Protein AF-A0A218QP02-F1 (afdb_monomer)

Mean predicted aligned error: 10.22 Å

Foldseek 3Di:
DDDDPDDDDDPVVVVCVVVVVVVVVVVVVVVVVVVVVVVVQVVQQVVFVVLCCVLPPPVRCVVQVKDWDTCDPVHVPWIWIWGDDPNKIKIKTWDQDPNAIWIWIDIDHDIDIGHSNCVVVVVVVVSVCVVCVVVVVPDDPPPDD

Secondary structure (DSSP, 8-state):
-----PPPP-HHHHHHHHHHHHHHHHHHHHHHHHHHHHHHHHHHHHHHHHHHHHHS-HHHHHHTT-EEEPSBTTBTT--EEEEEETTEEEEEEEEEETTEEEEEEEETTEEEEE-GGGHHHHHHHHHHHHHHTTGGG--------

pLDDT: mean 84.62, std 16.53, range [39.56, 97.56]

Solvent-accessible surface area (backbone atoms only — not comparable to full-atom values): 8578 Å² total; per-residue (Å²): 136,85,81,78,76,75,78,78,86,60,64,66,62,53,49,54,52,51,52,51,54,51,49,54,50,51,55,49,50,53,52,51,49,54,53,50,54,54,51,52,49,52,50,51,48,52,52,51,51,52,56,45,49,75,46,38,54,66,68,61,42,56,75,47,60,55,42,79,41,69,66,38,94,93,32,86,86,41,53,32,34,34,32,66,57,94,95,40,59,38,38,36,35,78,45,78,55,92,95,38,76,31,37,37,45,34,40,95,92,50,76,44,79,38,50,50,94,44,42,57,61,52,52,52,52,54,53,48,51,64,69,43,58,68,62,73,74,68,68,76,84,83,73,85,130

Structure (mmCIF, N/CA/C/O backbone):
data_AF-A0A218QP02-F1
#
_entry.id   AF-A0A218QP02-F1
#
loop_
_atom_site.group_PDB
_atom_site.id
_atom_site.type_symbol
_atom_site.label_atom_id
_atom_site.label_alt_id
_atom_site.label_comp_id
_atom_site.label_asym_id
_atom_site.label_entity_id
_atom_site.label_seq_id
_atom_site.pdbx_PDB_ins_code
_atom_site.Cartn_x
_atom_site.Cartn_y
_atom_site.Cartn_z
_atom_site.occupancy
_atom_site.B_iso_or_equiv
_atom_site.auth_seq_id
_atom_site.auth_comp_id
_atom_site.auth_asym_id
_atom_site.auth_atom_id
_atom_site.pdbx_PDB_model_num
ATOM 1 N N . MET A 1 1 ? 47.576 -3.850 -65.691 1.00 41.25 1 MET A N 1
ATOM 2 C CA . MET A 1 1 ? 46.697 -2.898 -64.986 1.00 41.25 1 MET A CA 1
ATOM 3 C C . MET A 1 1 ? 45.642 -3.748 -64.302 1.00 41.25 1 MET A C 1
ATOM 5 O O . MET A 1 1 ? 44.742 -4.227 -64.976 1.00 41.25 1 MET A O 1
ATOM 9 N N . GLU A 1 2 ? 45.851 -4.086 -63.030 1.00 40.03 2 GLU A N 1
ATOM 10 C CA . GLU A 1 2 ? 44.896 -4.898 -62.268 1.00 40.03 2 GLU A CA 1
ATOM 11 C C . GLU A 1 2 ? 43.783 -3.992 -61.751 1.00 40.03 2 GLU A C 1
ATOM 13 O O . GLU A 1 2 ? 44.035 -3.015 -61.048 1.00 40.03 2 GLU A O 1
ATOM 18 N N . ILE A 1 3 ? 42.549 -4.296 -62.147 1.00 48.09 3 ILE A N 1
ATOM 19 C CA . ILE A 1 3 ? 41.361 -3.659 -61.593 1.00 48.09 3 ILE A CA 1
ATOM 20 C C . ILE A 1 3 ? 41.069 -4.389 -60.284 1.00 48.09 3 ILE A C 1
ATOM 22 O O . ILE A 1 3 ? 40.616 -5.532 -60.289 1.00 48.09 3 ILE A O 1
ATOM 26 N N . VAL A 1 4 ? 41.364 -3.734 -59.163 1.00 49.28 4 VAL A N 1
ATOM 27 C CA . VAL A 1 4 ? 40.966 -4.207 -57.836 1.00 49.28 4 VAL 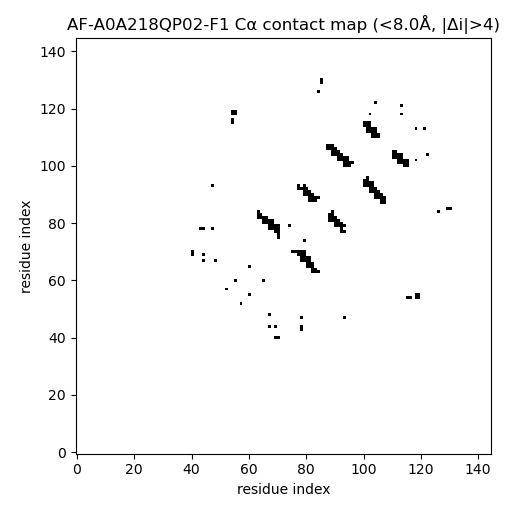A CA 1
ATOM 28 C C . VAL A 1 4 ? 39.447 -4.070 -57.749 1.00 49.28 4 VAL A C 1
ATOM 30 O O . VAL A 1 4 ? 38.916 -2.960 -57.727 1.00 49.28 4 VAL A O 1
ATOM 33 N N . ALA A 1 5 ? 38.736 -5.197 -57.746 1.00 48.94 5 ALA A N 1
ATOM 34 C CA .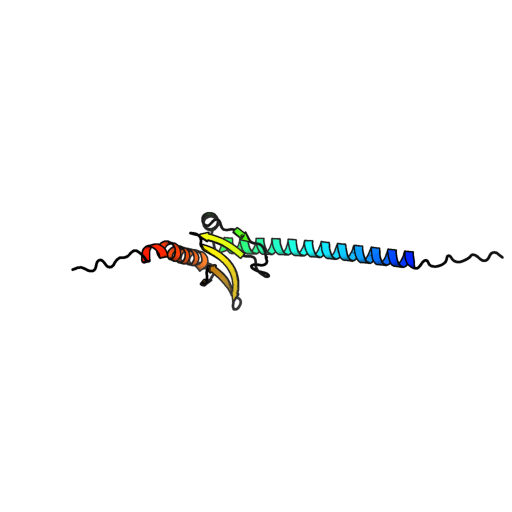 ALA A 1 5 ? 37.306 -5.209 -57.479 1.00 48.94 5 ALA A CA 1
ATOM 35 C C . ALA A 1 5 ? 37.079 -4.738 -56.035 1.00 48.94 5 ALA A C 1
ATOM 37 O O . ALA A 1 5 ? 37.437 -5.430 -55.082 1.00 48.94 5 ALA A O 1
ATOM 38 N N . TYR A 1 6 ? 36.508 -3.542 -55.873 1.00 55.09 6 TYR A N 1
ATOM 39 C CA . TYR A 1 6 ? 35.986 -3.086 -54.589 1.00 55.09 6 TYR A CA 1
ATOM 40 C C . TYR A 1 6 ? 34.942 -4.104 -54.125 1.00 55.09 6 TYR A C 1
ATOM 42 O O . TYR A 1 6 ? 33.960 -4.342 -54.829 1.00 55.09 6 TYR A O 1
ATOM 50 N N . GLY A 1 7 ? 35.197 -4.746 -52.982 1.00 60.78 7 GLY A N 1
ATOM 51 C CA . GLY A 1 7 ? 34.334 -5.785 -52.427 1.00 60.78 7 GLY A CA 1
ATOM 52 C C . GLY A 1 7 ? 32.873 -5.338 -52.413 1.00 60.78 7 GLY A C 1
ATOM 53 O O . GLY A 1 7 ? 32.547 -4.261 -51.916 1.00 60.78 7 GLY A O 1
ATOM 54 N N . SER A 1 8 ? 32.003 -6.155 -53.003 1.00 69.12 8 SER A N 1
ATOM 55 C CA . SER A 1 8 ? 30.567 -5.902 -53.081 1.00 69.12 8 SER A CA 1
ATOM 56 C C . SER A 1 8 ? 29.973 -5.743 -51.680 1.00 69.12 8 SER A C 1
ATOM 58 O O . SER A 1 8 ? 30.165 -6.610 -50.827 1.00 69.12 8 SER A O 1
ATOM 60 N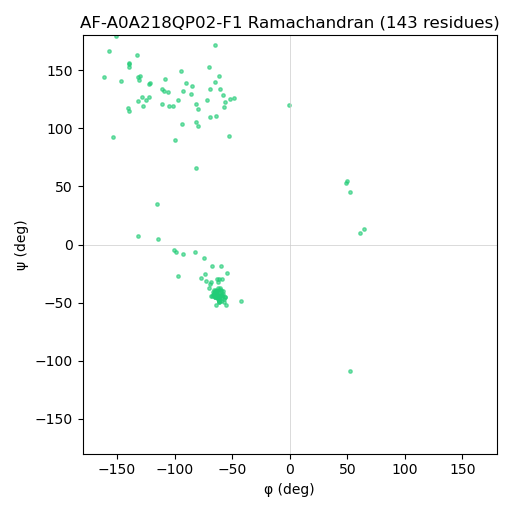 N . PHE A 1 9 ? 29.234 -4.656 -51.451 1.00 79.31 9 PHE A N 1
ATOM 61 C CA . PHE A 1 9 ? 28.468 -4.442 -50.223 1.00 79.31 9 PHE A CA 1
ATOM 62 C C . PHE A 1 9 ? 27.491 -5.606 -49.992 1.00 79.31 9 PHE A C 1
ATOM 64 O O . PHE A 1 9 ? 26.660 -5.897 -50.852 1.00 79.31 9 PHE A O 1
ATOM 71 N N . ASN A 1 10 ? 27.598 -6.271 -48.839 1.00 86.88 10 ASN A N 1
ATOM 72 C CA . ASN A 1 10 ? 26.706 -7.359 -48.449 1.00 86.88 10 ASN A CA 1
ATOM 73 C C . ASN A 1 10 ? 25.557 -6.797 -47.598 1.00 86.88 10 ASN A C 1
ATOM 75 O O . ASN A 1 10 ? 25.741 -6.467 -46.424 1.00 86.88 10 ASN A O 1
ATOM 79 N N . LEU A 1 11 ? 24.385 -6.672 -48.220 1.00 86.44 11 LEU A N 1
ATOM 80 C CA . LEU A 1 11 ? 23.183 -6.128 -47.595 1.00 86.44 11 LEU A CA 1
ATOM 81 C C . LEU A 1 11 ? 22.685 -6.997 -46.430 1.00 86.44 11 LEU A C 1
ATOM 83 O O . LEU A 1 11 ? 22.293 -6.444 -45.406 1.00 86.44 11 LEU A O 1
ATOM 87 N N . ASP A 1 12 ? 22.753 -8.323 -46.551 1.00 90.38 12 ASP A N 1
ATOM 88 C CA . ASP A 1 12 ? 22.261 -9.250 -45.524 1.00 90.38 12 ASP A CA 1
ATOM 89 C C . ASP A 1 12 ? 23.073 -9.117 -44.229 1.00 90.38 12 ASP A C 1
ATOM 91 O O . ASP A 1 12 ? 22.508 -8.938 -43.151 1.00 90.38 12 ASP A O 1
ATOM 95 N N . LEU A 1 13 ? 24.407 -9.051 -44.340 1.00 90.25 13 LEU A N 1
ATOM 96 C CA . LEU A 1 13 ? 25.282 -8.794 -43.189 1.00 90.25 13 LEU A CA 1
ATOM 97 C C . LEU A 1 13 ? 24.999 -7.434 -42.531 1.00 90.25 13 LEU A C 1
ATOM 99 O O . LEU A 1 13 ? 25.067 -7.312 -41.307 1.00 90.25 13 LEU A O 1
ATOM 103 N N . ALA A 1 14 ? 24.680 -6.405 -43.321 1.00 88.56 14 ALA A N 1
ATOM 104 C CA . ALA A 1 14 ? 24.342 -5.085 -42.793 1.00 88.56 14 ALA A CA 1
ATOM 105 C C . ALA A 1 14 ? 22.984 -5.078 -42.063 1.00 88.56 14 ALA A C 1
ATOM 107 O O . ALA A 1 14 ? 22.853 -4.417 -41.027 1.00 88.56 14 ALA A O 1
ATOM 108 N N . ILE A 1 15 ? 21.994 -5.822 -42.570 1.00 91.44 15 ILE A N 1
ATOM 109 C CA . ILE A 1 15 ? 20.683 -6.007 -41.932 1.00 91.44 15 ILE A CA 1
ATOM 110 C C . ILE A 1 15 ? 20.846 -6.742 -40.602 1.00 91.44 15 ILE A C 1
ATOM 112 O O . ILE A 1 15 ? 20.408 -6.220 -39.574 1.00 91.44 15 ILE A O 1
ATOM 116 N N . ASP A 1 16 ? 21.525 -7.890 -40.600 1.00 92.94 16 ASP A N 1
ATOM 117 C CA . ASP A 1 16 ? 21.742 -8.702 -39.399 1.00 92.94 16 ASP A CA 1
ATOM 118 C C . ASP A 1 16 ? 22.476 -7.912 -38.313 1.00 92.94 16 ASP A C 1
ATOM 120 O O . ASP A 1 16 ? 22.065 -7.898 -37.150 1.00 92.94 16 ASP A O 1
ATOM 124 N N . TYR A 1 17 ? 23.524 -7.180 -38.700 1.00 90.94 17 TYR A N 1
ATOM 125 C CA . TYR A 1 17 ? 24.267 -6.317 -37.786 1.00 90.94 17 TYR A CA 1
ATOM 126 C C . TYR A 1 17 ? 23.385 -5.206 -37.199 1.00 90.94 17 TYR A C 1
ATOM 128 O O . TYR A 1 17 ? 23.405 -4.952 -35.991 1.00 90.94 17 TYR A O 1
ATOM 136 N N . THR A 1 18 ? 22.581 -4.544 -38.033 1.00 92.00 18 THR A N 1
ATOM 137 C CA . THR A 1 18 ? 21.710 -3.445 -37.591 1.00 92.00 18 THR A CA 1
ATOM 138 C C . THR A 1 18 ? 20.605 -3.948 -36.664 1.00 92.00 18 THR A C 1
ATOM 140 O O . THR A 1 18 ? 20.366 -3.348 -35.613 1.00 92.00 18 THR A O 1
ATOM 143 N N . PHE A 1 19 ? 19.963 -5.067 -37.007 1.00 92.31 19 PHE A N 1
ATOM 144 C CA . PHE A 1 19 ? 18.926 -5.688 -36.188 1.00 92.31 19 PHE A CA 1
ATOM 145 C C . PHE A 1 19 ? 19.484 -6.215 -34.861 1.00 92.31 19 PHE A C 1
ATOM 147 O O . PHE A 1 19 ? 18.896 -5.960 -33.809 1.00 92.31 19 PHE A O 1
ATOM 154 N N . GLY A 1 20 ? 20.647 -6.876 -34.882 1.00 92.94 20 GLY A N 1
ATOM 155 C CA . GLY A 1 20 ? 21.337 -7.339 -33.677 1.00 92.94 20 GLY A CA 1
ATOM 156 C C . GLY A 1 20 ? 21.644 -6.193 -32.711 1.00 92.94 20 GLY A C 1
ATOM 157 O O . GLY A 1 20 ? 21.307 -6.273 -31.529 1.00 92.94 20 GLY A O 1
ATOM 158 N N . ASN A 1 21 ? 22.184 -5.084 -33.223 1.00 93.75 21 ASN A N 1
ATOM 159 C CA . ASN A 1 21 ? 22.449 -3.885 -32.425 1.00 93.75 21 ASN A CA 1
ATOM 160 C C . ASN A 1 21 ? 21.173 -3.240 -31.874 1.00 93.75 21 ASN A C 1
ATOM 162 O O . ASN A 1 21 ? 21.151 -2.789 -30.727 1.00 93.75 21 ASN A O 1
ATOM 166 N N . TRP A 1 22 ? 20.108 -3.163 -32.678 1.00 96.00 22 TRP A N 1
ATOM 167 C CA . TRP A 1 22 ? 18.822 -2.637 -32.220 1.00 96.00 22 TRP A CA 1
ATOM 168 C C . TRP A 1 22 ? 18.241 -3.495 -31.092 1.00 96.00 22 TRP A C 1
ATOM 170 O O . TRP A 1 22 ? 17.845 -2.951 -30.063 1.00 96.00 22 TRP A O 1
ATOM 180 N N . ARG A 1 23 ? 18.258 -4.824 -31.243 1.00 95.06 23 ARG A N 1
ATOM 181 C CA . ARG A 1 23 ? 17.748 -5.762 -30.238 1.00 95.06 23 ARG A CA 1
ATOM 182 C C . ARG A 1 23 ? 18.526 -5.668 -28.928 1.00 95.06 23 ARG A C 1
ATOM 184 O O . ARG A 1 23 ? 17.916 -5.525 -27.879 1.00 95.06 23 ARG A O 1
ATOM 191 N N . GLN A 1 24 ? 19.859 -5.637 -28.990 1.00 94.06 24 GLN A N 1
ATOM 192 C CA . GLN A 1 24 ? 20.696 -5.448 -27.799 1.00 94.06 24 GLN A CA 1
ATOM 193 C C . GLN A 1 24 ? 20.380 -4.138 -27.065 1.00 94.06 24 GLN A C 1
ATOM 195 O O . GLN A 1 24 ? 20.340 -4.106 -25.835 1.00 94.06 24 GLN A O 1
ATOM 200 N N . LYS A 1 25 ? 20.125 -3.049 -27.804 1.00 93.75 25 LYS A N 1
ATOM 201 C CA . LYS A 1 25 ? 19.693 -1.780 -27.202 1.00 93.75 25 LYS A CA 1
ATOM 202 C C . LYS A 1 25 ? 18.317 -1.899 -26.549 1.00 93.75 25 LYS A C 1
ATOM 204 O O . LYS A 1 25 ? 18.154 -1.387 -25.449 1.00 93.75 25 LYS A O 1
ATOM 209 N N . GLN A 1 26 ? 17.356 -2.565 -27.190 1.00 94.75 26 GLN A N 1
ATOM 210 C CA . GLN A 1 26 ? 16.024 -2.793 -26.615 1.00 94.75 26 GLN A CA 1
ATOM 211 C C . GLN A 1 26 ? 16.091 -3.614 -25.328 1.00 94.75 26 GLN A C 1
ATOM 213 O O . GLN A 1 26 ? 15.526 -3.202 -24.320 1.00 94.75 26 GLN A O 1
ATOM 218 N N . ASP A 1 27 ? 16.843 -4.715 -25.331 1.00 94.94 27 ASP A N 1
ATOM 219 C CA . ASP A 1 27 ? 17.012 -5.568 -24.153 1.00 94.94 27 ASP A CA 1
ATOM 220 C C . ASP A 1 27 ? 17.674 -4.792 -22.997 1.00 94.94 27 ASP A C 1
ATOM 222 O O . ASP A 1 27 ? 17.259 -4.904 -21.844 1.00 94.94 27 ASP A O 1
ATOM 226 N N . SER A 1 28 ? 18.659 -3.940 -23.305 1.00 95.00 28 SER A N 1
ATOM 227 C CA . SER A 1 28 ? 19.310 -3.060 -22.324 1.00 95.00 28 SER A CA 1
ATOM 228 C C . SER A 1 28 ? 18.359 -2.001 -21.752 1.00 95.00 28 SER A C 1
ATOM 230 O O . SER A 1 28 ? 18.330 -1.790 -20.540 1.00 95.00 28 SER A O 1
ATOM 232 N N . ILE A 1 29 ? 17.534 -1.370 -22.597 1.00 93.44 29 ILE A N 1
ATOM 233 C CA . ILE A 1 29 ? 16.510 -0.406 -22.160 1.00 93.44 29 ILE A CA 1
ATOM 234 C C . ILE A 1 29 ? 15.484 -1.094 -21.257 1.00 93.44 29 ILE A C 1
ATOM 236 O O . ILE A 1 29 ? 15.174 -0.571 -20.189 1.00 93.44 29 ILE A O 1
ATOM 240 N N . ALA A 1 30 ? 14.999 -2.273 -21.647 1.00 93.31 30 ALA A N 1
ATOM 241 C CA . ALA A 1 30 ? 14.047 -3.041 -20.852 1.00 93.31 30 ALA A CA 1
ATOM 242 C C . ALA A 1 30 ? 14.637 -3.427 -19.486 1.00 93.31 30 ALA A C 1
ATOM 244 O O . ALA A 1 30 ? 13.985 -3.257 -18.457 1.00 93.31 30 ALA A O 1
ATOM 245 N N . ALA A 1 31 ? 15.893 -3.880 -19.449 1.00 93.31 31 ALA A N 1
ATOM 246 C CA . ALA A 1 31 ? 16.582 -4.188 -18.198 1.00 93.31 31 ALA A CA 1
ATOM 247 C C . ALA A 1 31 ? 16.755 -2.945 -17.306 1.00 93.31 31 ALA A C 1
ATOM 249 O O . ALA A 1 31 ? 16.509 -3.015 -16.101 1.00 93.31 31 ALA A O 1
ATOM 250 N N . ALA A 1 32 ? 17.137 -1.803 -17.888 1.00 91.94 32 ALA A N 1
ATOM 251 C CA . ALA A 1 32 ? 17.273 -0.542 -17.163 1.00 91.94 32 ALA A CA 1
ATOM 252 C C . ALA A 1 32 ? 15.928 -0.052 -16.601 1.00 91.94 32 ALA A C 1
ATOM 254 O O . ALA A 1 32 ? 15.873 0.407 -15.461 1.00 91.94 32 ALA A O 1
ATOM 255 N N . GLN A 1 33 ? 14.844 -0.196 -17.367 1.00 88.81 33 GLN A N 1
ATOM 256 C CA . GLN A 1 33 ? 13.494 0.134 -16.919 1.00 88.81 33 GLN A CA 1
ATOM 257 C C . GLN A 1 33 ? 13.076 -0.728 -15.721 1.00 88.81 33 GLN A C 1
ATOM 259 O O . GLN A 1 33 ? 12.672 -0.184 -14.697 1.00 88.81 33 GLN A O 1
ATOM 264 N N . ILE A 1 34 ? 13.241 -2.053 -15.807 1.00 89.12 34 ILE A N 1
ATOM 265 C CA . ILE A 1 34 ? 12.910 -2.973 -14.707 1.00 89.12 34 ILE A CA 1
ATOM 266 C C . ILE A 1 34 ? 13.716 -2.627 -13.448 1.00 89.12 34 ILE A C 1
ATOM 268 O O . ILE A 1 34 ? 13.170 -2.606 -12.345 1.00 89.12 34 ILE A O 1
ATOM 272 N N . ALA A 1 35 ? 15.012 -2.333 -13.594 1.00 87.25 35 ALA A N 1
ATOM 273 C CA . ALA A 1 35 ? 15.857 -1.941 -12.469 1.00 87.25 35 ALA A CA 1
ATOM 274 C C . ALA A 1 35 ? 15.367 -0.638 -11.810 1.00 87.25 35 ALA A C 1
ATOM 276 O O . ALA A 1 35 ? 15.249 -0.577 -10.585 1.00 87.25 35 ALA A O 1
ATOM 277 N N . ALA A 1 36 ? 15.020 0.371 -12.615 1.00 85.19 36 ALA A N 1
ATOM 278 C CA . ALA A 1 36 ? 14.489 1.641 -12.126 1.00 85.19 36 ALA A CA 1
ATOM 279 C C . ALA A 1 36 ? 13.136 1.471 -11.410 1.00 85.19 36 ALA A C 1
ATOM 281 O O . ALA A 1 36 ? 12.929 2.041 -10.339 1.00 85.19 36 ALA A O 1
ATOM 282 N N . GLU A 1 37 ? 12.232 0.651 -11.950 1.00 85.81 37 GLU A N 1
ATOM 283 C CA . GLU A 1 37 ? 10.932 0.346 -11.335 1.00 85.81 37 GLU A CA 1
ATOM 284 C C . GLU A 1 37 ? 11.088 -0.376 -9.987 1.00 85.81 37 GLU A C 1
ATOM 286 O O . GLU A 1 37 ? 10.390 -0.062 -9.015 1.00 85.81 37 GLU A O 1
ATOM 291 N N . GLN A 1 38 ? 12.037 -1.313 -9.890 1.00 86.25 38 GLN A N 1
ATOM 292 C CA . GLN A 1 38 ? 12.348 -2.006 -8.638 1.00 86.25 38 GLN A CA 1
ATOM 293 C C . GLN A 1 38 ? 12.923 -1.059 -7.580 1.00 86.25 38 GLN A C 1
ATOM 295 O O . GLN A 1 38 ? 12.563 -1.159 -6.404 1.00 86.25 38 GLN A O 1
ATOM 300 N N . GLU A 1 39 ? 13.810 -0.146 -7.970 1.00 88.06 39 GLU A N 1
ATOM 301 C CA . GLU A 1 39 ? 14.398 0.835 -7.056 1.00 88.06 39 GLU A CA 1
ATOM 302 C C . GLU A 1 39 ? 13.361 1.855 -6.572 1.00 88.06 39 GLU A C 1
ATOM 304 O O . GLU A 1 39 ? 13.240 2.080 -5.365 1.00 88.06 39 GLU A O 1
ATOM 309 N N . ALA A 1 40 ? 12.529 2.375 -7.479 1.00 85.50 40 ALA A N 1
ATOM 310 C CA . ALA A 1 40 ? 11.408 3.246 -7.132 1.00 85.50 40 ALA A CA 1
ATOM 311 C C . ALA A 1 40 ? 10.431 2.555 -6.166 1.00 85.50 40 ALA A C 1
ATOM 313 O O . ALA A 1 40 ? 10.017 3.147 -5.169 1.00 85.50 40 ALA A O 1
ATOM 314 N N . SER A 1 41 ? 10.113 1.279 -6.404 1.00 85.75 41 SER A N 1
ATOM 315 C CA . SER A 1 41 ? 9.233 0.499 -5.525 1.00 85.75 41 SER A CA 1
ATOM 316 C C . SER A 1 41 ? 9.820 0.329 -4.124 1.00 85.75 41 SER A C 1
ATOM 318 O O . SER A 1 41 ? 9.122 0.545 -3.134 1.00 85.75 41 SER A O 1
ATOM 320 N N . LYS A 1 42 ? 11.114 -0.006 -4.012 1.00 88.38 42 LYS A N 1
ATOM 321 C CA . LYS A 1 42 ? 11.806 -0.099 -2.714 1.00 88.38 42 LYS A CA 1
ATOM 322 C C . LYS A 1 42 ? 11.775 1.229 -1.966 1.00 88.38 42 LYS A C 1
ATOM 324 O O . LYS A 1 42 ? 11.510 1.241 -0.765 1.00 88.38 42 LYS A O 1
ATOM 329 N N . TRP A 1 43 ? 12.020 2.331 -2.673 1.00 89.38 43 TRP A N 1
ATOM 330 C CA . TRP A 1 43 ? 11.988 3.668 -2.090 1.00 89.38 43 TRP A CA 1
ATOM 331 C C . TRP A 1 43 ? 10.593 4.019 -1.560 1.00 89.38 43 TRP A C 1
ATOM 333 O O . TRP A 1 43 ? 10.466 4.430 -0.408 1.00 89.38 43 TRP A O 1
ATOM 343 N N . LEU A 1 44 ? 9.542 3.764 -2.345 1.00 88.62 44 LEU A N 1
ATOM 344 C CA . LEU A 1 44 ? 8.157 4.012 -1.935 1.00 88.62 44 LEU A CA 1
ATOM 345 C C . LEU A 1 44 ? 7.741 3.164 -0.728 1.00 88.62 44 LEU A C 1
ATOM 347 O O . LEU A 1 44 ? 7.078 3.676 0.171 1.00 88.62 44 LEU A O 1
ATOM 351 N N . ILE A 1 45 ? 8.147 1.891 -0.674 1.00 90.62 45 ILE A N 1
ATOM 352 C CA . ILE A 1 45 ? 7.876 1.008 0.473 1.00 90.62 45 ILE A CA 1
ATOM 353 C C . ILE A 1 45 ? 8.593 1.518 1.724 1.00 90.62 45 ILE A C 1
ATOM 355 O O . ILE A 1 45 ? 7.992 1.594 2.792 1.00 90.62 45 ILE A O 1
ATOM 359 N N . SER A 1 46 ? 9.866 1.895 1.588 1.00 91.69 46 SER A N 1
ATOM 360 C CA . SER A 1 46 ? 10.665 2.437 2.689 1.00 91.69 46 SER A CA 1
ATOM 361 C C . SER A 1 46 ? 10.066 3.735 3.230 1.00 91.69 46 SER A C 1
ATOM 363 O O . SER A 1 46 ? 9.939 3.896 4.443 1.00 91.69 46 SER A O 1
ATOM 365 N N . GLN A 1 47 ? 9.667 4.648 2.341 1.00 91.44 47 GLN A N 1
ATOM 366 C CA . GLN A 1 47 ? 9.008 5.893 2.723 1.00 91.44 47 GLN A CA 1
ATOM 367 C C . GLN A 1 47 ? 7.686 5.617 3.447 1.00 91.44 47 GLN A C 1
ATOM 369 O O . GLN A 1 47 ? 7.458 6.146 4.532 1.00 91.44 47 GLN A O 1
ATOM 374 N N . PHE A 1 48 ? 6.837 4.762 2.872 1.00 92.94 48 PHE A N 1
ATOM 375 C CA . PHE A 1 48 ? 5.557 4.389 3.466 1.00 92.94 48 PHE A CA 1
ATOM 376 C C . PHE A 1 48 ? 5.730 3.808 4.875 1.00 92.94 48 PHE A C 1
ATOM 378 O O . PHE A 1 48 ? 5.015 4.203 5.792 1.00 92.94 48 PHE A O 1
ATOM 385 N N . GLN A 1 49 ? 6.694 2.901 5.060 1.00 93.62 49 GLN A N 1
ATOM 386 C CA . GLN A 1 49 ? 6.950 2.289 6.362 1.00 93.62 49 GLN A CA 1
ATOM 387 C C . GLN A 1 49 ? 7.452 3.308 7.390 1.00 93.62 49 GLN A C 1
ATOM 389 O O . GLN A 1 49 ? 7.043 3.242 8.544 1.00 93.62 49 GLN A O 1
ATOM 394 N N . SER A 1 50 ? 8.305 4.253 6.984 1.00 93.19 50 SER A N 1
ATOM 395 C CA . SER A 1 50 ? 8.768 5.328 7.871 1.00 93.19 50 SER A CA 1
ATOM 396 C C . SER A 1 50 ? 7.599 6.166 8.384 1.00 93.19 50 SER A C 1
ATOM 398 O O . SER A 1 50 ? 7.472 6.381 9.582 1.00 93.19 50 SER A O 1
ATOM 400 N N . GLU A 1 51 ? 6.711 6.593 7.490 1.00 92.50 51 GLU A N 1
ATOM 401 C CA . GLU A 1 51 ? 5.561 7.424 7.858 1.00 92.50 51 GLU A CA 1
ATOM 402 C C . GLU A 1 51 ? 4.531 6.647 8.685 1.00 92.50 51 GLU A C 1
ATOM 404 O O . GLU A 1 51 ? 3.889 7.203 9.577 1.00 92.50 51 GLU A O 1
ATOM 409 N N . LEU A 1 52 ? 4.369 5.349 8.415 1.00 94.50 52 LEU A N 1
ATOM 410 C CA . LEU A 1 52 ? 3.543 4.479 9.241 1.00 94.50 52 LEU A CA 1
ATOM 411 C C . LEU A 1 52 ? 4.120 4.345 10.655 1.00 94.50 52 LEU A C 1
ATOM 413 O O . LEU A 1 52 ? 3.363 4.441 11.617 1.00 94.50 52 LEU A O 1
ATOM 417 N N . ASP A 1 53 ? 5.437 4.164 10.781 1.00 94.81 53 ASP A N 1
ATOM 418 C CA . ASP A 1 53 ? 6.140 4.086 12.067 1.00 94.81 53 ASP A CA 1
ATOM 419 C C . ASP A 1 53 ? 6.008 5.390 12.879 1.00 94.81 53 ASP A C 1
ATOM 421 O O . ASP A 1 53 ? 5.922 5.330 14.108 1.00 94.81 53 ASP A O 1
ATOM 425 N N . ASP A 1 54 ? 5.925 6.546 12.211 1.00 93.12 54 ASP A N 1
ATOM 426 C CA . ASP A 1 54 ? 5.704 7.851 12.854 1.00 93.12 54 ASP A CA 1
ATOM 427 C C . ASP A 1 54 ? 4.291 7.981 13.455 1.00 93.12 54 ASP A C 1
ATOM 429 O O . ASP A 1 54 ? 4.096 8.643 14.477 1.00 93.12 54 ASP A O 1
ATOM 433 N N . CYS A 1 55 ? 3.292 7.348 12.833 1.00 92.50 55 CYS A N 1
ATOM 434 C CA . CYS A 1 55 ? 1.883 7.450 13.239 1.00 92.50 55 CYS A CA 1
ATOM 435 C C . CYS A 1 55 ? 1.429 6.288 14.134 1.00 92.50 55 CYS A C 1
ATOM 437 O O . CYS A 1 55 ? 0.462 6.401 14.894 1.00 92.50 55 CYS A O 1
ATOM 439 N N . LEU A 1 56 ? 2.077 5.134 13.992 1.00 94.69 56 LEU A N 1
ATOM 440 C CA . LEU A 1 56 ? 1.651 3.870 14.562 1.00 94.69 56 LEU A CA 1
ATOM 441 C C . LEU A 1 56 ? 2.868 3.116 15.081 1.00 94.69 56 LEU A C 1
ATOM 443 O O . LEU A 1 56 ? 3.719 2.670 14.319 1.00 94.69 56 LEU A O 1
ATOM 447 N N . ASP A 1 57 ? 2.940 2.922 16.393 1.00 93.88 57 ASP A N 1
ATOM 448 C CA . ASP A 1 57 ? 4.087 2.258 16.998 1.00 93.88 57 ASP A CA 1
ATOM 449 C C . ASP A 1 57 ? 4.263 0.815 16.487 1.00 93.88 57 ASP A C 1
ATOM 451 O O . ASP A 1 57 ? 3.299 0.079 16.248 1.00 93.88 57 ASP A O 1
ATOM 455 N N . ARG A 1 58 ? 5.523 0.382 16.349 1.00 93.75 58 ARG A N 1
ATOM 456 C CA . ARG A 1 58 ? 5.855 -0.949 15.812 1.00 93.75 58 ARG A CA 1
ATOM 457 C C . ARG A 1 58 ? 5.260 -2.102 16.617 1.00 93.75 58 ARG A C 1
ATOM 459 O O . ARG A 1 58 ? 4.984 -3.156 16.044 1.00 93.75 58 ARG A O 1
ATOM 466 N N . GLN A 1 59 ? 5.059 -1.935 17.927 1.00 95.81 59 GLN A N 1
ATOM 467 C CA . GLN A 1 59 ? 4.445 -2.976 18.755 1.00 95.81 59 GLN A CA 1
ATOM 468 C C . GLN A 1 59 ? 2.986 -3.191 18.347 1.00 95.81 59 GLN A C 1
ATOM 470 O O . GLN A 1 59 ? 2.559 -4.331 18.180 1.00 95.81 59 GLN A O 1
ATOM 475 N N . PHE A 1 60 ? 2.243 -2.109 18.115 1.00 96.44 60 PHE A N 1
ATOM 476 C CA . PHE A 1 60 ? 0.872 -2.161 17.628 1.00 96.44 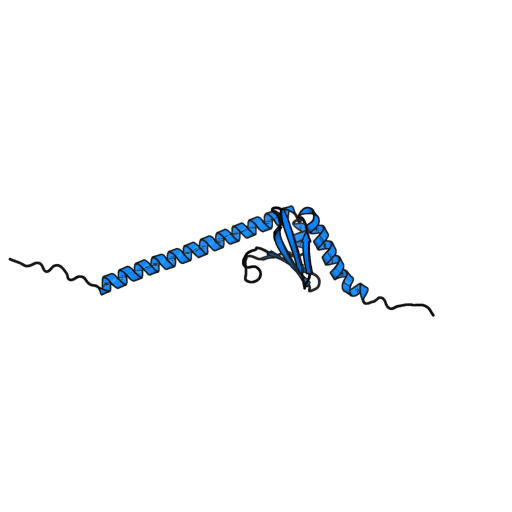60 PHE A CA 1
ATOM 477 C C . PHE A 1 60 ? 0.775 -2.739 16.212 1.00 96.44 60 PHE A C 1
ATOM 479 O O . PHE A 1 60 ? -0.048 -3.622 15.974 1.00 96.44 60 PHE A O 1
ATOM 486 N N . GLN A 1 61 ? 1.649 -2.312 15.293 1.00 96.38 61 GLN A N 1
ATOM 487 C CA . GLN A 1 61 ? 1.728 -2.897 13.947 1.00 96.38 61 GLN A CA 1
ATOM 488 C C . GLN A 1 61 ? 1.970 -4.417 14.002 1.00 96.38 61 GLN A C 1
ATOM 490 O O . GLN A 1 61 ? 1.283 -5.188 13.331 1.00 96.38 61 GLN A O 1
ATOM 495 N N . THR A 1 62 ? 2.899 -4.855 14.860 1.00 96.19 62 THR A N 1
ATOM 496 C CA . THR A 1 62 ? 3.215 -6.279 15.068 1.00 96.19 62 THR A CA 1
ATOM 497 C C . THR A 1 62 ? 2.027 -7.038 15.659 1.00 96.19 62 THR A C 1
ATOM 499 O O . THR A 1 62 ? 1.724 -8.142 15.217 1.00 96.19 62 THR A O 1
ATOM 502 N N . ALA A 1 63 ? 1.316 -6.448 16.626 1.00 96.31 63 ALA A N 1
ATOM 503 C CA . ALA A 1 63 ? 0.144 -7.064 17.249 1.00 96.31 63 ALA A CA 1
ATOM 504 C C . ALA A 1 63 ? -1.011 -7.289 16.259 1.00 96.31 63 ALA A C 1
ATOM 506 O O . ALA A 1 63 ? -1.784 -8.231 16.424 1.00 96.31 63 ALA A O 1
ATOM 507 N N . LEU A 1 64 ? -1.117 -6.448 15.227 1.00 95.94 64 LEU A N 1
ATOM 508 C CA . LEU A 1 64 ? -2.065 -6.626 14.127 1.00 95.94 64 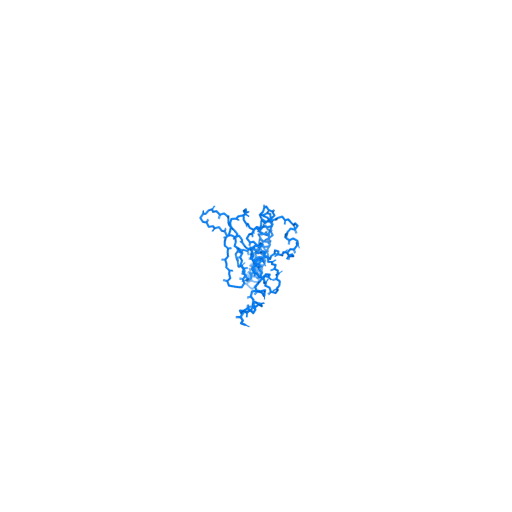LEU A CA 1
ATOM 509 C C . LEU A 1 64 ? -1.568 -7.590 13.045 1.00 95.94 64 LEU A C 1
ATOM 511 O O . LEU A 1 64 ? -2.332 -7.897 12.137 1.00 95.94 64 LEU A O 1
ATOM 515 N N . ASN A 1 65 ? -0.320 -8.065 13.119 1.00 96.00 65 ASN A N 1
ATOM 516 C CA . ASN A 1 65 ? 0.342 -8.782 12.028 1.00 96.00 65 ASN A CA 1
ATOM 517 C C . ASN A 1 65 ? 0.270 -7.990 10.708 1.00 96.00 65 ASN A C 1
ATOM 519 O O . ASN A 1 65 ? -0.088 -8.521 9.656 1.00 96.00 65 ASN A O 1
ATOM 523 N N . MET A 1 66 ? 0.546 -6.685 10.793 1.00 95.69 66 MET A N 1
ATOM 524 C CA . MET A 1 66 ? 0.439 -5.782 9.656 1.00 95.69 66 MET A CA 1
ATOM 525 C C . MET A 1 66 ? 1.526 -6.069 8.620 1.00 95.69 66 MET A C 1
ATOM 527 O O . MET A 1 66 ? 2.701 -6.219 8.951 1.00 95.69 66 MET A O 1
ATOM 531 N N . GLN A 1 67 ? 1.122 -6.126 7.356 1.00 93.12 67 GLN A N 1
ATOM 532 C CA . GLN A 1 67 ? 1.998 -6.421 6.232 1.00 93.12 67 GLN A CA 1
ATOM 533 C C . GLN A 1 67 ? 1.908 -5.318 5.184 1.00 93.12 67 GLN A C 1
ATOM 535 O O . GLN A 1 67 ? 0.831 -5.022 4.659 1.00 93.12 67 GLN A O 1
ATOM 540 N N . THR A 1 68 ? 3.060 -4.748 4.849 1.00 90.75 68 THR A N 1
ATOM 541 C CA . THR A 1 68 ? 3.194 -3.766 3.774 1.00 90.75 68 THR A CA 1
ATOM 542 C C . THR A 1 68 ? 3.245 -4.488 2.434 1.00 90.75 68 THR A C 1
ATOM 544 O O . THR A 1 68 ? 4.155 -5.271 2.163 1.00 90.75 68 THR A O 1
ATOM 547 N N . LEU A 1 69 ? 2.245 -4.232 1.601 1.00 86.12 69 LEU A N 1
ATOM 548 C CA . LEU A 1 69 ? 2.148 -4.736 0.244 1.00 86.12 69 LEU A CA 1
ATOM 549 C C . LEU A 1 69 ? 2.745 -3.713 -0.727 1.00 86.12 69 LEU A C 1
ATOM 551 O O . LEU A 1 69 ? 2.410 -2.523 -0.654 1.00 86.12 69 LEU A O 1
ATOM 555 N N . PRO A 1 70 ? 3.606 -4.161 -1.654 1.00 77.25 70 PRO A N 1
ATOM 556 C CA . PRO A 1 70 ? 4.108 -3.308 -2.717 1.00 77.25 70 PRO A CA 1
ATOM 557 C C . PRO A 1 70 ? 2.970 -2.871 -3.648 1.00 77.25 70 PRO A C 1
ATOM 559 O O . PRO A 1 70 ? 1.849 -3.387 -3.598 1.00 77.25 70 PRO A O 1
ATOM 562 N N . ILE A 1 71 ? 3.298 -1.942 -4.546 1.00 75.31 71 ILE A N 1
ATOM 563 C CA . ILE A 1 71 ? 2.437 -1.585 -5.676 1.00 75.31 71 ILE A CA 1
ATOM 564 C C . ILE A 1 71 ? 2.064 -2.874 -6.426 1.00 75.31 71 ILE A C 1
ATOM 566 O O . ILE A 1 71 ? 2.936 -3.659 -6.798 1.00 75.31 71 ILE A O 1
ATOM 570 N N . SER A 1 72 ? 0.765 -3.114 -6.592 1.00 68.19 72 SER A N 1
ATOM 571 C CA . SER A 1 72 ? 0.202 -4.313 -7.230 1.00 68.19 72 SER A CA 1
ATOM 572 C C . SER A 1 72 ? -1.138 -3.979 -7.889 1.00 68.19 72 SER A C 1
ATOM 574 O O . SER A 1 72 ? -1.618 -2.853 -7.767 1.00 68.19 72 SER A O 1
ATOM 576 N N . ASP A 1 73 ? -1.783 -4.952 -8.536 1.00 55.47 73 ASP A N 1
ATOM 577 C CA . ASP A 1 73 ? -3.097 -4.772 -9.177 1.00 55.47 73 ASP A CA 1
ATOM 578 C C . ASP A 1 73 ? -4.181 -4.224 -8.225 1.00 55.47 73 ASP A C 1
ATOM 580 O O . ASP A 1 73 ? -5.132 -3.579 -8.664 1.00 55.47 73 ASP A O 1
ATOM 584 N N . LEU A 1 74 ? -4.029 -4.431 -6.909 1.00 55.2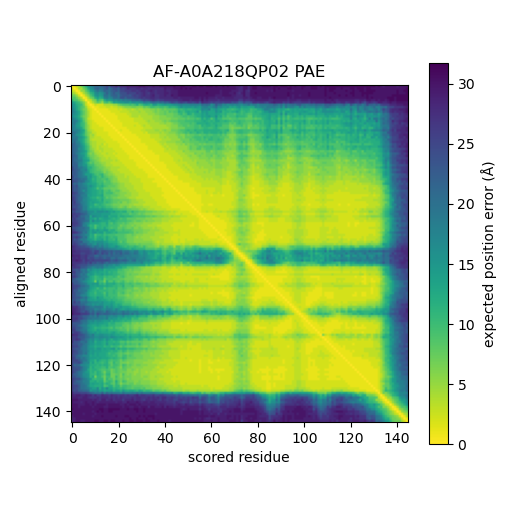8 74 LEU A N 1
ATOM 585 C CA . LEU A 1 74 ? -4.932 -3.898 -5.881 1.00 55.28 74 LEU A CA 1
ATOM 586 C C . LEU A 1 74 ? -4.760 -2.387 -5.649 1.00 55.28 74 LEU A C 1
ATOM 588 O O . LEU A 1 74 ? -5.697 -1.720 -5.208 1.00 55.28 74 LEU A O 1
ATOM 592 N N . SER A 1 75 ? -3.576 -1.839 -5.937 1.00 57.59 75 SER A N 1
ATOM 593 C CA . SER A 1 75 ? -3.306 -0.403 -5.911 1.00 57.59 75 SER A CA 1
ATOM 594 C C . SER A 1 75 ? -2.164 -0.052 -6.862 1.00 57.59 75 SER A C 1
ATOM 596 O O . SER A 1 75 ? -0.987 -0.067 -6.500 1.00 57.59 75 SER A O 1
ATOM 598 N N . VAL A 1 76 ? -2.539 0.303 -8.091 1.00 57.97 76 VAL A N 1
ATOM 599 C CA . VAL A 1 76 ? -1.626 0.610 -9.207 1.00 57.97 76 VAL A CA 1
ATOM 600 C C . VAL A 1 76 ? -0.689 1.790 -8.899 1.00 57.97 76 VAL A C 1
ATOM 602 O O . VAL A 1 76 ? 0.353 1.938 -9.530 1.00 57.97 76 VAL A O 1
ATOM 605 N N . PHE A 1 77 ? -1.023 2.621 -7.906 1.00 66.69 77 PHE A N 1
ATOM 606 C CA . PHE A 1 77 ? -0.297 3.860 -7.611 1.00 66.69 77 PHE A CA 1
ATOM 607 C C . PHE A 1 77 ? 0.054 4.059 -6.134 1.00 66.69 77 PHE A C 1
ATOM 609 O O . PHE A 1 77 ? 0.518 5.140 -5.768 1.00 66.69 77 PHE A O 1
ATOM 616 N N . SER A 1 78 ? -0.167 3.074 -5.257 1.00 75.69 78 SER A N 1
ATOM 617 C CA . SER A 1 78 ? 0.186 3.244 -3.846 1.00 75.69 78 SER A CA 1
ATOM 618 C C . SER A 1 78 ? 0.651 1.959 -3.184 1.00 75.69 78 SER A C 1
ATOM 620 O O . SER A 1 78 ? 0.060 0.898 -3.356 1.00 75.69 78 SER A O 1
ATOM 622 N N . VAL A 1 79 ? 1.668 2.095 -2.337 1.00 87.31 79 VAL A N 1
ATOM 623 C CA . VAL A 1 79 ? 1.970 1.109 -1.298 1.00 87.31 79 VAL A CA 1
ATOM 624 C C . VAL A 1 79 ? 0.808 1.100 -0.306 1.00 87.31 79 VAL A C 1
ATOM 626 O O . VAL A 1 79 ? 0.236 2.154 -0.002 1.00 87.31 79 VAL A O 1
ATOM 629 N N . VAL A 1 80 ? 0.426 -0.085 0.160 1.00 91.31 80 VAL A N 1
ATOM 630 C CA . VAL A 1 80 ? -0.652 -0.256 1.138 1.00 91.31 80 VAL A CA 1
ATOM 631 C C . VAL A 1 80 ? -0.181 -1.174 2.253 1.00 91.31 80 VAL A C 1
ATOM 633 O O . VAL A 1 80 ? 0.541 -2.131 2.004 1.00 91.31 80 VAL A O 1
ATOM 636 N N . ALA A 1 81 ? -0.605 -0.921 3.481 1.00 93.44 81 ALA A N 1
ATOM 637 C CA . ALA A 1 81 ? -0.522 -1.911 4.543 1.00 93.44 81 ALA A CA 1
ATOM 638 C C . ALA A 1 81 ? -1.844 -2.669 4.621 1.00 93.44 81 ALA A C 1
ATOM 640 O O . ALA A 1 81 ? -2.905 -2.115 4.339 1.00 93.44 81 ALA A O 1
ATOM 641 N N . HIS A 1 82 ? -1.794 -3.932 5.018 1.00 94.19 82 HIS A N 1
ATOM 642 C CA . HIS A 1 82 ? -2.991 -4.714 5.280 1.00 94.19 82 HIS A CA 1
ATOM 643 C C . HIS A 1 82 ? -2.818 -5.585 6.517 1.00 94.19 82 HIS A C 1
ATOM 645 O O . HIS A 1 82 ? -1.698 -5.893 6.926 1.00 94.19 82 HIS A O 1
ATOM 651 N N . PHE A 1 83 ? -3.940 -5.948 7.122 1.00 96.25 83 PHE A N 1
ATOM 652 C CA . PHE A 1 83 ? -4.005 -6.886 8.234 1.00 96.25 83 PHE A CA 1
ATOM 653 C C . PHE A 1 83 ? -5.404 -7.499 8.314 1.00 96.25 83 PHE A C 1
ATOM 655 O O . PHE A 1 83 ? -6.346 -7.004 7.693 1.00 96.25 83 PHE A O 1
ATOM 662 N N . GLU A 1 84 ? -5.553 -8.563 9.096 1.00 96.44 84 GLU A N 1
ATOM 663 C CA . GLU A 1 84 ? -6.828 -9.256 9.270 1.00 96.44 84 GLU A CA 1
ATOM 664 C C . GLU A 1 84 ? -7.253 -9.267 10.740 1.00 96.44 84 GLU A C 1
ATOM 666 O O . GLU A 1 84 ? -6.444 -9.485 11.644 1.00 96.44 84 GLU A O 1
ATOM 671 N N . TYR A 1 85 ? -8.544 -9.050 10.990 1.00 96.06 85 TYR A N 1
ATOM 672 C CA . TYR A 1 85 ? -9.135 -9.188 12.314 1.00 96.06 85 TYR A CA 1
ATOM 673 C C . TYR A 1 85 ? -10.522 -9.825 12.234 1.00 96.06 85 TYR A C 1
ATOM 675 O O . TYR A 1 85 ? -11.446 -9.234 11.679 1.00 96.06 85 TYR A O 1
ATOM 683 N N . LYS A 1 86 ? -10.686 -11.008 12.847 1.00 93.25 86 LYS A N 1
ATOM 684 C CA . LYS A 1 86 ? -11.943 -11.784 12.850 1.00 93.25 86 LYS A CA 1
ATOM 685 C C . LYS A 1 86 ? -12.534 -11.961 11.438 1.00 93.25 86 LYS A C 1
ATOM 687 O O . LYS A 1 86 ? -13.686 -11.589 11.216 1.00 93.25 86 LYS A O 1
ATOM 692 N N . ASP A 1 87 ? -11.735 -12.488 10.511 1.00 91.75 87 ASP A N 1
ATOM 693 C CA . ASP A 1 87 ? -12.115 -12.744 9.112 1.00 91.75 87 ASP A CA 1
ATOM 694 C C . ASP A 1 87 ? -12.431 -11.474 8.293 1.00 91.75 87 ASP A C 1
ATOM 696 O O . ASP A 1 87 ? -13.003 -11.542 7.204 1.00 91.75 87 ASP A O 1
ATOM 700 N N . VAL A 1 88 ? -12.076 -10.290 8.809 1.00 93.56 88 VAL A N 1
ATOM 701 C CA . VAL A 1 88 ? -12.214 -9.015 8.098 1.00 93.56 88 VAL A CA 1
ATOM 702 C C . VAL A 1 88 ? -10.839 -8.477 7.746 1.00 93.56 88 VAL A C 1
ATOM 704 O O . VAL A 1 88 ? -10.019 -8.210 8.625 1.00 93.56 88 VAL A O 1
ATOM 707 N N . ILE A 1 89 ? -10.620 -8.285 6.448 1.00 94.50 89 ILE A N 1
ATOM 708 C CA . ILE A 1 89 ? -9.391 -7.713 5.907 1.00 94.50 89 ILE A CA 1
ATOM 709 C C . ILE A 1 89 ? -9.498 -6.190 5.920 1.00 94.50 89 ILE A C 1
ATOM 711 O O . ILE A 1 89 ? -10.465 -5.608 5.418 1.00 94.50 89 ILE A O 1
ATOM 715 N N . PHE A 1 90 ? -8.472 -5.565 6.478 1.00 96.06 90 PHE A N 1
ATOM 716 C CA . PHE A 1 90 ? -8.273 -4.129 6.500 1.00 96.06 90 PHE A CA 1
ATOM 717 C C . PHE A 1 90 ? -7.134 -3.742 5.573 1.00 96.06 90 PHE A C 1
ATOM 719 O O . PHE A 1 90 ? -6.101 -4.408 5.539 1.00 96.06 90 PHE A O 1
ATOM 726 N N . TYR A 1 91 ? -7.303 -2.613 4.897 1.00 94.56 91 TYR A N 1
ATOM 727 C CA . TYR A 1 91 ? -6.275 -1.958 4.107 1.00 94.56 91 TYR A CA 1
ATOM 728 C C . TYR A 1 91 ? -6.067 -0.540 4.612 1.00 94.56 91 TYR A C 1
ATOM 730 O O . TYR A 1 91 ? -7.021 0.186 4.897 1.00 94.56 91 TYR A O 1
ATOM 738 N N . LEU A 1 92 ? -4.807 -0.148 4.684 1.00 94.25 92 LEU A N 1
ATOM 739 C CA . LEU A 1 92 ? -4.360 1.163 5.093 1.00 94.25 92 LEU A CA 1
ATOM 740 C C . LEU A 1 92 ? -3.521 1.759 3.967 1.00 94.25 92 LEU A C 1
ATOM 742 O O . LEU A 1 92 ? -2.556 1.148 3.506 1.00 94.25 92 LEU A O 1
ATOM 746 N N . ARG A 1 93 ? -3.875 2.964 3.531 1.00 92.19 93 ARG A N 1
ATOM 747 C CA . ARG A 1 93 ? -3.103 3.693 2.525 1.00 92.19 93 ARG A CA 1
ATOM 748 C C . ARG A 1 93 ? -3.013 5.166 2.859 1.00 92.19 93 ARG A C 1
ATOM 750 O O . ARG A 1 93 ? -3.881 5.728 3.521 1.00 92.19 93 ARG A O 1
ATOM 757 N N . ARG A 1 94 ? -1.968 5.790 2.340 1.00 90.50 94 ARG A N 1
ATOM 758 C CA . ARG A 1 94 ? -1.752 7.226 2.432 1.00 90.50 94 ARG A CA 1
ATOM 759 C C . ARG A 1 94 ? -2.496 7.935 1.309 1.00 90.50 94 ARG A C 1
ATOM 761 O O . ARG A 1 94 ? -2.434 7.498 0.160 1.00 90.50 94 ARG A O 1
ATOM 768 N N . ILE A 1 95 ? -3.155 9.038 1.632 1.00 89.62 95 ILE A N 1
ATOM 769 C CA . ILE A 1 95 ? -3.812 9.909 0.659 1.00 89.62 95 ILE A CA 1
ATOM 770 C C . ILE A 1 95 ? -3.384 11.359 0.896 1.00 89.62 95 ILE A C 1
ATOM 772 O O . ILE A 1 95 ? -3.191 11.780 2.033 1.00 89.62 95 ILE A O 1
ATOM 776 N N . ASN A 1 96 ? -3.249 12.122 -0.186 1.00 86.62 96 ASN A N 1
ATOM 777 C CA . ASN A 1 96 ? -3.057 13.567 -0.119 1.00 86.62 96 ASN A CA 1
ATOM 778 C C . ASN A 1 96 ? -4.390 14.236 -0.423 1.00 86.62 96 ASN A C 1
ATOM 780 O O . ASN A 1 96 ? -4.938 14.055 -1.512 1.00 86.62 96 ASN A O 1
ATOM 784 N N . PHE A 1 97 ? -4.902 15.007 0.529 1.00 79.81 97 PHE A N 1
ATOM 785 C CA . PHE A 1 97 ? -6.115 15.790 0.345 1.00 79.81 97 PHE A CA 1
ATOM 786 C C . PHE A 1 97 ? -5.830 17.237 0.728 1.00 79.81 97 PHE A C 1
ATOM 788 O O . PHE A 1 97 ? -5.453 17.506 1.867 1.00 79.81 97 PHE A O 1
ATOM 795 N N . SER A 1 98 ? -5.989 18.159 -0.227 1.00 81.38 98 SER A N 1
ATOM 796 C CA . SER A 1 98 ? -5.761 19.598 -0.020 1.00 81.38 98 SER A CA 1
ATOM 797 C C . SER A 1 98 ? -4.417 19.893 0.665 1.00 81.38 98 SER A C 1
ATOM 799 O O . SER A 1 98 ? -4.375 20.512 1.726 1.00 81.38 98 SER A O 1
ATOM 801 N N . ASP A 1 99 ? -3.331 19.361 0.096 1.00 82.94 99 ASP A N 1
ATOM 802 C CA . ASP A 1 99 ? -1.945 19.508 0.576 1.00 82.94 99 ASP A CA 1
ATOM 803 C C . ASP A 1 99 ? -1.655 18.955 1.983 1.00 82.94 99 ASP A C 1
ATOM 805 O O . ASP A 1 99 ? -0.569 19.155 2.525 1.00 82.94 99 ASP A O 1
ATOM 809 N N . THR A 1 100 ? -2.595 18.211 2.571 1.00 86.69 100 THR A N 1
ATOM 810 C CA . THR A 1 100 ? -2.417 17.551 3.868 1.00 86.69 100 THR A CA 1
ATOM 811 C C . THR A 1 100 ? -2.308 16.041 3.686 1.00 86.69 100 THR A C 1
ATOM 813 O O . THR A 1 100 ? -3.134 15.423 3.005 1.00 86.69 100 THR A O 1
ATOM 816 N N . LEU A 1 101 ? -1.298 15.445 4.324 1.00 87.81 101 LEU A N 1
ATOM 817 C CA . LEU A 1 101 ? -1.126 13.997 4.389 1.00 87.81 101 LEU A CA 1
ATOM 818 C C . LEU A 1 101 ? -2.184 13.389 5.316 1.00 87.81 101 LEU A C 1
ATOM 820 O O . LEU A 1 101 ? -2.282 13.768 6.482 1.00 87.81 101 LEU A O 1
ATOM 824 N N . GLN A 1 102 ? -2.963 12.438 4.814 1.00 93.31 102 GLN A N 1
ATOM 825 C CA . GLN A 1 102 ? -3.987 11.729 5.580 1.00 93.31 102 GLN A CA 1
ATOM 826 C C . GLN A 1 102 ? -3.875 10.222 5.357 1.00 93.31 102 GLN A C 1
ATOM 828 O O . GLN A 1 102 ? -3.261 9.750 4.396 1.00 93.31 102 GLN A O 1
ATOM 833 N N . TRP A 1 103 ? -4.500 9.459 6.247 1.00 94.50 103 TRP A N 1
ATOM 834 C CA . TRP A 1 103 ? -4.578 8.009 6.153 1.00 94.50 103 TRP A CA 1
ATOM 835 C C . TRP A 1 103 ? -6.005 7.579 5.850 1.00 94.50 103 TRP A C 1
ATOM 837 O O . TRP A 1 103 ? -6.955 8.043 6.478 1.00 94.50 103 TRP A O 1
ATOM 847 N N . GLU A 1 104 ? -6.150 6.671 4.892 1.00 94.56 104 GLU A N 1
ATOM 848 C CA . GLU A 1 104 ? -7.403 5.990 4.609 1.00 94.56 104 GLU A CA 1
ATOM 849 C C . GLU A 1 104 ? -7.330 4.559 5.142 1.00 94.56 104 GLU A C 1
ATOM 851 O O . GLU A 1 104 ? -6.504 3.760 4.696 1.00 94.56 104 GLU A O 1
ATOM 856 N N . LEU A 1 105 ? -8.226 4.239 6.072 1.00 96.06 105 LEU A N 1
ATOM 857 C CA . LEU A 1 105 ? -8.515 2.886 6.521 1.00 96.06 105 LEU A CA 1
ATOM 858 C C . LEU A 1 105 ? -9.749 2.378 5.771 1.00 96.06 105 LEU A C 1
ATOM 860 O O . LEU A 1 105 ? -10.815 2.995 5.817 1.00 96.06 105 LEU A O 1
ATOM 864 N N . SER A 1 106 ? -9.627 1.237 5.103 1.00 94.69 106 SER A N 1
ATOM 865 C CA . SER A 1 106 ? -10.725 0.621 4.361 1.00 94.69 106 SER A CA 1
ATOM 866 C C . SER A 1 106 ? -10.880 -0.853 4.706 1.00 94.69 106 SER A C 1
ATOM 868 O O . SER A 1 106 ? -9.904 -1.562 4.935 1.00 94.69 106 SER A O 1
ATOM 870 N N . TYR A 1 107 ? -12.125 -1.309 4.789 1.00 94.38 107 TYR A N 1
ATOM 871 C CA . TYR A 1 107 ? -12.476 -2.707 5.036 1.00 94.38 107 TYR A CA 1
ATOM 872 C C . TYR A 1 107 ? -13.928 -2.930 4.619 1.00 94.38 107 TYR A C 1
ATOM 874 O O . TYR A 1 107 ? -14.776 -2.061 4.834 1.00 94.38 107 TYR A O 1
ATOM 882 N N . THR A 1 108 ? -14.263 -4.098 4.066 1.00 89.50 108 THR A N 1
ATOM 883 C CA . THR A 1 108 ? -15.614 -4.397 3.541 1.00 89.50 108 THR A CA 1
ATOM 884 C C . THR A 1 108 ? -16.108 -3.319 2.555 1.00 89.50 108 THR A C 1
ATOM 886 O O . THR A 1 108 ? -15.575 -3.212 1.455 1.00 89.50 108 THR A O 1
ATOM 889 N N . SER A 1 109 ? -17.086 -2.494 2.942 1.00 88.94 109 SER A N 1
ATOM 890 C CA . SER A 1 109 ? -17.588 -1.342 2.175 1.00 88.94 109 SER A CA 1
ATOM 891 C C . SER A 1 109 ? -17.310 0.006 2.851 1.00 88.94 109 SER A C 1
ATOM 893 O O . SER A 1 109 ? -17.746 1.043 2.357 1.00 88.94 109 SER A O 1
ATOM 895 N N . ASN A 1 110 ? -16.590 0.008 3.974 1.00 91.75 110 ASN A N 1
ATOM 896 C CA . ASN A 1 110 ? -16.258 1.214 4.721 1.00 91.75 110 ASN A CA 1
ATOM 897 C C . ASN A 1 110 ? -14.939 1.807 4.227 1.00 91.75 110 ASN A C 1
ATOM 899 O O . ASN A 1 110 ? -13.963 1.090 3.995 1.00 91.75 110 ASN A O 1
ATOM 903 N N . ARG A 1 111 ? -14.912 3.135 4.112 1.00 94.44 111 ARG A N 1
ATOM 904 C CA . ARG A 1 111 ? -13.708 3.936 3.880 1.00 94.44 111 ARG A CA 1
ATOM 905 C C . ARG A 1 111 ? -13.706 5.079 4.870 1.00 94.44 111 ARG A C 1
ATOM 907 O O . ARG A 1 111 ? -14.677 5.828 4.948 1.00 94.44 111 ARG A O 1
ATOM 914 N N . ILE A 1 112 ? -12.639 5.176 5.642 1.00 95.56 112 ILE A N 1
ATOM 915 C CA . ILE A 1 112 ? -12.522 6.130 6.732 1.00 95.56 112 ILE A CA 1
ATOM 916 C C . ILE A 1 112 ? -11.223 6.880 6.538 1.00 95.56 112 ILE A C 1
ATOM 918 O O . ILE A 1 112 ? -10.170 6.268 6.400 1.00 95.56 112 ILE A O 1
ATOM 922 N N . ILE A 1 113 ? -11.318 8.201 6.534 1.00 95.00 113 ILE A N 1
ATOM 923 C CA . ILE A 1 113 ? -10.174 9.090 6.396 1.00 95.00 113 ILE A CA 1
ATOM 924 C C . ILE A 1 113 ? -9.890 9.697 7.765 1.00 95.00 113 ILE A C 1
ATOM 926 O O . ILE A 1 113 ? -10.803 10.198 8.423 1.00 95.00 113 ILE A O 1
ATOM 930 N N . CYS A 1 114 ? -8.634 9.655 8.194 1.00 94.44 114 CYS A N 1
ATOM 931 C CA . CYS A 1 114 ? -8.195 10.246 9.450 1.00 94.44 114 CYS A CA 1
ATOM 932 C C . CYS A 1 114 ? -6.841 10.945 9.299 1.00 94.44 114 CYS A C 1
ATOM 934 O O . CYS A 1 114 ? -6.017 10.578 8.457 1.00 94.44 114 CYS A O 1
ATOM 936 N N . LEU A 1 115 ? -6.607 11.949 10.146 1.00 94.38 115 LEU A N 1
ATOM 937 C CA . LEU A 1 115 ? -5.287 12.561 10.269 1.00 94.38 115 LEU A CA 1
ATOM 938 C C . LEU A 1 115 ? -4.309 11.575 10.943 1.00 94.38 115 LEU A C 1
ATOM 940 O O . LEU A 1 115 ? -4.756 10.719 11.719 1.00 94.38 115 LEU A O 1
ATOM 944 N N . PRO A 1 116 ? -2.999 11.692 10.663 1.00 93.88 116 PRO A N 1
ATOM 945 C CA . PRO A 1 116 ? -1.938 10.868 11.248 1.00 93.88 116 PRO A CA 1
ATOM 946 C C . PRO A 1 116 ? -2.073 10.603 12.753 1.00 93.88 116 PRO A C 1
ATOM 948 O O . PRO A 1 116 ? -2.051 9.452 13.187 1.00 93.88 116 PRO A O 1
ATOM 951 N N . GLU A 1 117 ? -2.307 11.645 13.547 1.00 94.50 117 GLU A N 1
ATOM 952 C CA . GLU A 1 117 ? -2.374 11.578 15.008 1.00 94.50 117 GLU A CA 1
ATOM 953 C C . GLU A 1 117 ? -3.584 10.792 15.546 1.00 94.50 117 GLU A C 1
ATOM 955 O O . GLU A 1 117 ? -3.573 10.334 16.690 1.00 94.50 117 GLU A O 1
ATOM 960 N N . TYR A 1 118 ? -4.620 10.585 14.724 1.00 95.44 118 TYR A N 1
ATOM 961 C CA . TYR A 1 118 ? -5.819 9.827 15.098 1.00 95.44 118 TYR A CA 1
ATOM 962 C C . TYR A 1 118 ? -5.821 8.391 14.570 1.00 95.44 118 TYR A C 1
ATOM 964 O O . TYR A 1 118 ? -6.726 7.628 14.918 1.00 95.44 118 TYR A O 1
ATOM 972 N N . LEU A 1 119 ? -4.824 7.992 13.773 1.00 95.88 119 LEU A N 1
ATOM 973 C CA . LEU A 1 119 ? -4.810 6.704 13.078 1.00 95.88 119 LEU A CA 1
ATOM 974 C C . LEU A 1 119 ? -4.991 5.512 14.030 1.00 95.88 119 LEU A C 1
ATOM 976 O O . LEU A 1 119 ? -5.885 4.685 13.838 1.00 95.88 119 LEU A O 1
ATOM 980 N N . LYS A 1 120 ? -4.188 5.439 15.098 1.00 96.50 120 LYS A N 1
ATOM 981 C CA . LYS A 1 120 ? -4.264 4.348 16.085 1.00 96.50 120 LYS A CA 1
ATOM 982 C C . LYS A 1 120 ? -5.645 4.256 16.737 1.00 96.50 120 LYS A C 1
ATOM 984 O O . LYS A 1 120 ? -6.217 3.171 16.847 1.00 96.50 120 LYS A O 1
ATOM 989 N N . THR A 1 121 ? -6.189 5.399 17.151 1.00 97.12 121 THR A N 1
ATOM 990 C CA . THR A 1 121 ? -7.517 5.492 17.771 1.00 97.12 121 THR A CA 1
ATOM 991 C C . THR A 1 121 ? -8.604 5.045 16.800 1.00 97.12 121 THR A C 1
ATOM 993 O O . THR A 1 121 ? -9.480 4.267 17.176 1.00 97.12 121 THR A O 1
ATOM 996 N N . GLN A 1 122 ? -8.521 5.472 15.539 1.00 97.56 122 GLN A N 1
ATOM 997 C CA . GLN A 1 122 ? -9.477 5.097 14.506 1.00 97.56 122 GLN A CA 1
ATOM 998 C C . GLN A 1 122 ? -9.466 3.586 14.247 1.00 97.56 122 GLN A C 1
ATOM 1000 O O . GLN A 1 122 ? -10.531 2.970 14.220 1.00 97.56 122 GLN A O 1
ATOM 1005 N N . ILE A 1 123 ? -8.284 2.967 14.143 1.00 97.56 123 ILE A N 1
ATOM 1006 C CA . ILE A 1 123 ? -8.157 1.509 14.006 1.00 97.56 123 ILE A CA 1
ATOM 1007 C C . ILE A 1 123 ? -8.833 0.803 15.189 1.00 97.56 123 ILE A C 1
ATOM 1009 O O . ILE A 1 123 ? -9.669 -0.074 14.987 1.00 97.56 123 ILE A O 1
ATOM 1013 N N . LEU A 1 124 ? -8.542 1.211 16.427 1.00 97.56 124 LEU A N 1
ATOM 1014 C CA . LEU A 1 124 ? -9.140 0.607 17.624 1.00 97.56 124 LEU A CA 1
ATOM 1015 C C . LEU A 1 124 ? -10.672 0.713 17.653 1.00 97.56 124 LEU A C 1
ATOM 1017 O O . LEU A 1 124 ? -11.337 -0.246 18.049 1.00 97.56 124 LEU A O 1
ATOM 1021 N N . ILE A 1 125 ? -11.235 1.845 17.221 1.00 97.44 125 ILE A N 1
ATOM 1022 C CA . ILE A 1 125 ? -12.688 2.039 17.123 1.00 97.44 125 ILE A CA 1
ATOM 1023 C C . ILE A 1 125 ? -13.297 1.030 16.145 1.00 97.44 125 ILE A C 1
ATOM 1025 O O . ILE A 1 125 ? -14.268 0.352 16.491 1.00 97.44 125 ILE A O 1
ATOM 1029 N N . GLU A 1 126 ? -12.723 0.888 14.948 1.00 96.69 126 GLU A N 1
ATOM 1030 C CA . GLU A 1 126 ? -13.251 -0.032 13.935 1.00 96.69 126 GLU A CA 1
ATOM 1031 C C . GLU A 1 126 ? -13.112 -1.499 14.360 1.00 96.69 126 GLU A C 1
ATOM 1033 O O . GLU A 1 126 ? -14.066 -2.273 14.241 1.00 96.69 126 GLU A O 1
ATOM 1038 N N . LEU A 1 127 ? -11.984 -1.873 14.970 1.00 96.56 127 LEU A N 1
ATOM 1039 C CA . LEU A 1 127 ? -11.819 -3.205 15.558 1.00 96.56 127 LEU A CA 1
ATOM 1040 C C . LEU A 1 127 ? -12.822 -3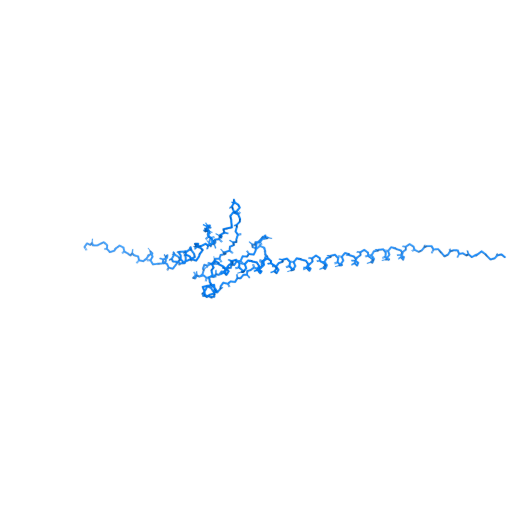.449 16.687 1.00 96.56 127 LEU A C 1
ATOM 1042 O O . LEU A 1 127 ? -13.375 -4.544 16.799 1.00 96.56 127 LEU A O 1
ATOM 1046 N N . GLY A 1 128 ? -13.117 -2.429 17.495 1.00 96.38 128 GLY A N 1
ATOM 1047 C CA . GLY A 1 128 ? -14.154 -2.470 18.522 1.00 96.38 128 GLY A CA 1
ATOM 1048 C C . GLY A 1 128 ? -15.549 -2.726 17.948 1.00 96.38 128 GLY A C 1
ATOM 1049 O O . GLY A 1 128 ? -16.285 -3.557 18.488 1.00 96.38 128 GLY A O 1
ATOM 1050 N N . LYS A 1 129 ? -15.910 -2.079 16.833 1.00 94.62 129 LYS A N 1
ATOM 1051 C CA . LYS A 1 129 ? -17.188 -2.314 16.137 1.00 94.62 129 LYS A CA 1
ATOM 1052 C C . LYS A 1 129 ? -17.303 -3.761 15.656 1.00 94.62 129 LYS A C 1
ATOM 1054 O O . LYS A 1 129 ? -18.301 -4.418 15.948 1.00 94.62 129 LYS A O 1
ATOM 1059 N N . ILE A 1 130 ? -16.265 -4.294 15.006 1.00 93.75 130 ILE A N 1
ATOM 1060 C CA . ILE A 1 130 ? -16.235 -5.697 14.548 1.00 93.75 130 ILE A CA 1
ATOM 1061 C C . ILE A 1 130 ? -16.246 -6.666 15.729 1.00 93.75 130 ILE A C 1
ATOM 1063 O O . ILE A 1 130 ? -16.917 -7.696 15.701 1.00 93.75 130 ILE A O 1
ATOM 1067 N N . LYS A 1 131 ? -15.520 -6.350 16.805 1.00 94.50 131 LYS A N 1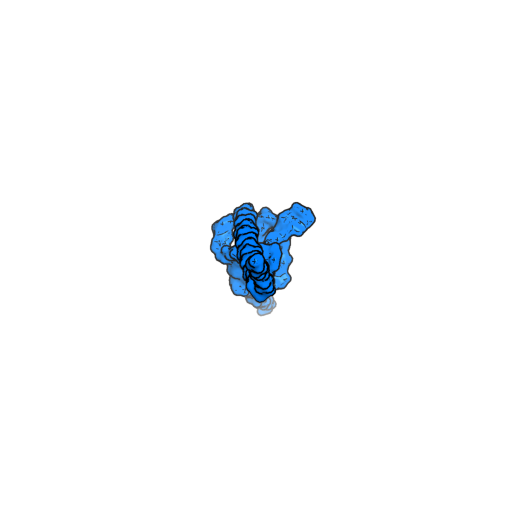
ATOM 1068 C CA . LYS A 1 131 ? -15.476 -7.203 17.991 1.00 94.50 131 LYS A CA 1
ATOM 1069 C C . LYS A 1 131 ? -16.869 -7.393 18.595 1.00 94.50 131 LYS A C 1
ATOM 1071 O O . LYS A 1 131 ? -17.158 -8.514 19.016 1.00 94.50 131 LYS A O 1
ATOM 1076 N N . ASN A 1 132 ? -17.680 -6.333 18.619 1.00 92.75 132 ASN A N 1
ATOM 1077 C CA . ASN A 1 132 ? -18.978 -6.272 19.296 1.00 92.75 132 ASN A CA 1
ATOM 1078 C C . ASN A 1 132 ? -20.196 -6.490 18.380 1.00 92.75 132 ASN A C 1
ATOM 1080 O O . ASN A 1 132 ? -21.312 -6.612 18.882 1.00 92.75 132 ASN A O 1
ATOM 1084 N N . SER A 1 133 ? -20.014 -6.583 17.061 1.00 81.94 133 SER A N 1
ATOM 1085 C CA . SER A 1 133 ? -21.115 -6.781 16.106 1.00 81.94 133 SER A CA 1
ATOM 1086 C C . SER A 1 133 ? -21.888 -8.091 16.328 1.00 81.94 133 SER A C 1
ATOM 1088 O O . SER A 1 133 ? -23.096 -8.124 16.112 1.00 81.94 133 SER A O 1
ATOM 1090 N N . LYS A 1 134 ? -21.235 -9.146 16.842 1.00 60.91 134 LYS A N 1
ATOM 1091 C CA . LYS A 1 134 ? -21.902 -10.401 17.252 1.00 60.91 134 LYS A CA 1
ATOM 1092 C C . LYS A 1 134 ? -22.630 -10.293 18.600 1.00 60.91 134 LYS A C 1
ATOM 1094 O O . LYS A 1 134 ? -23.626 -10.973 18.805 1.00 60.91 134 LYS A O 1
ATOM 1099 N N . THR A 1 135 ? -22.175 -9.429 19.509 1.00 53.78 135 THR A N 1
ATOM 1100 C CA . THR A 1 135 ? -22.777 -9.252 20.845 1.00 53.78 135 THR A CA 1
ATOM 1101 C C . THR A 1 135 ? -24.119 -8.518 20.773 1.00 53.78 135 THR A C 1
ATOM 1103 O O . THR A 1 135 ? -25.023 -8.795 21.552 1.00 53.78 135 THR A O 1
ATOM 1106 N N . LEU A 1 136 ? -24.280 -7.620 19.798 1.00 45.00 136 LEU A N 1
ATOM 1107 C CA . LEU A 1 136 ? -25.502 -6.830 19.601 1.00 45.00 136 LEU A CA 1
ATOM 1108 C C . LEU A 1 136 ? -26.676 -7.628 19.005 1.00 45.00 136 LEU A C 1
ATOM 1110 O O . LEU A 1 136 ? -27.802 -7.143 19.022 1.00 45.00 136 LEU A O 1
ATOM 1114 N N . GLN A 1 137 ? -26.442 -8.846 18.506 1.00 45.06 137 GLN A N 1
ATOM 1115 C CA . GLN A 1 137 ? -27.494 -9.717 17.963 1.00 45.06 137 GLN A CA 1
ATOM 1116 C C . GLN A 1 137 ? -28.091 -10.685 19.005 1.00 45.06 137 GLN A C 1
ATOM 1118 O O . GLN A 1 137 ? -29.086 -11.342 18.714 1.00 45.06 137 GLN A O 1
ATOM 1123 N N . ILE A 1 138 ? -27.522 -10.767 20.217 1.00 41.84 138 ILE A N 1
ATOM 1124 C CA . ILE A 1 138 ? -27.916 -11.723 21.276 1.00 41.84 138 ILE A CA 1
ATOM 1125 C C . ILE A 1 138 ? -28.476 -10.985 22.504 1.00 41.84 138 ILE A C 1
ATOM 1127 O O . ILE A 1 138 ? -28.278 -11.405 23.637 1.00 41.84 138 ILE A O 1
ATOM 1131 N N . ALA A 1 139 ? -29.183 -9.873 22.316 1.00 39.56 139 ALA A N 1
ATOM 1132 C CA . ALA A 1 139 ? -30.058 -9.348 23.362 1.00 39.56 139 ALA A CA 1
ATOM 1133 C C . ALA A 1 139 ? -31.502 -9.771 23.044 1.00 39.56 139 ALA A C 1
ATOM 1135 O O . ALA A 1 139 ? -32.193 -9.049 22.321 1.00 39.56 139 ALA A O 1
ATOM 1136 N N . PRO A 1 140 ? -31.985 -10.938 23.522 1.00 41.34 140 PRO A N 1
ATOM 1137 C CA . PRO A 1 140 ? -33.414 -11.175 23.577 1.00 41.34 140 PRO A CA 1
ATOM 1138 C C . PRO A 1 140 ? -34.039 -10.116 24.484 1.00 41.34 140 PRO A C 1
ATOM 1140 O O . PRO A 1 140 ? -33.552 -9.848 25.582 1.00 41.34 140 PRO A O 1
ATOM 1143 N N . ASN A 1 141 ? -35.134 -9.532 24.009 1.00 48.91 141 ASN A N 1
ATOM 1144 C CA . ASN A 1 141 ? -36.102 -8.819 24.828 1.00 48.91 141 ASN A CA 1
ATOM 1145 C C . ASN A 1 141 ? -36.559 -9.733 25.980 1.00 48.91 141 ASN A C 1
ATOM 1147 O O . ASN A 1 141 ? -37.531 -10.469 25.834 1.00 48.91 141 ASN A O 1
ATOM 1151 N N . GLU A 1 142 ? -35.922 -9.653 27.144 1.00 43.72 142 GLU A N 1
ATOM 1152 C CA . GLU A 1 142 ? -36.576 -10.008 28.405 1.00 43.72 142 GLU A CA 1
ATOM 1153 C C . GLU A 1 142 ? -37.412 -8.809 28.865 1.00 43.72 142 GLU A C 1
ATOM 1155 O O . GLU A 1 142 ? -37.153 -8.150 29.872 1.00 43.72 142 GLU A O 1
ATOM 1160 N N . ASN A 1 143 ? -38.444 -8.505 28.073 1.00 45.34 143 ASN A N 1
ATOM 1161 C CA . ASN A 1 143 ? -39.563 -7.718 28.554 1.00 45.34 143 ASN A CA 1
ATOM 1162 C C . ASN A 1 143 ? -40.478 -8.648 29.345 1.00 45.34 143 ASN A C 1
ATOM 1164 O O . ASN A 1 143 ? -41.238 -9.433 28.786 1.00 45.34 143 ASN A O 1
ATOM 1168 N N . LYS A 1 144 ? -40.337 -8.519 30.664 1.00 46.16 14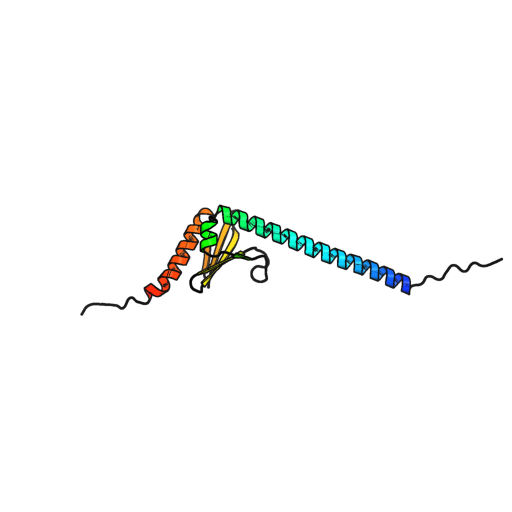4 LYS A N 1
ATOM 1169 C CA . LYS A 1 144 ? -41.371 -8.636 31.695 1.00 46.16 144 LYS A CA 1
ATOM 1170 C C . LYS A 1 144 ? -42.781 -8.928 31.164 1.00 46.16 144 LYS A C 1
ATOM 1172 O O . LYS A 1 144 ? -43.393 -8.084 30.507 1.00 46.16 144 LYS A O 1
ATOM 1177 N N . SER A 1 145 ? -43.336 -10.051 31.600 1.00 49.25 145 SER A N 1
ATOM 1178 C CA . SER A 1 145 ? -44.733 -10.184 32.031 1.00 49.25 145 SER A CA 1
ATOM 1179 C C . SER A 1 145 ? -44.802 -11.275 33.088 1.00 49.25 145 SER A C 1
ATOM 1181 O O . SER A 1 145 ? -44.194 -12.340 32.850 1.00 49.25 145 SER A O 1
#

Nearest PDB structures (foldseek):
  4azr-assembly1_B  TM=5.989E-01  e=1.220E+00  Homo sapiens
  7v2g-assembly1_A  TM=7.021E-01  e=2.595E+00  Homo sapiens
  5b27-assembly1_A  TM=7.143E-01  e=3.088E+00  Homo sapiens
  1fdq-assembly2_B  TM=7.308E-01  e=5.519E+00  Homo sapiens
  3aux-assembly1_A-2  TM=5.228E-01  e=6.198E+00  Methanocaldococcus jannaschii

Sequence (145 aa):
MEIVAYGSFNLDLAIDYTFGNWRQKQDSIAAAQIAAEQEASKWLISQFQSELDDCLDRQFQTALNMQTLPISDLSVFSVVAHFEYKDVIFYLRRINFSDTLQWELSYTSNRIICLPEYLKTQILIELGKIKNSKTLQIAPNENKS

Radius of gyration: 29.2 Å; Cα contacts (8 Å, |Δi|>4): 122; chains: 1; bounding box: 91×32×97 Å